Protein AF-A0A3C0G2D0-F1 (afdb_monomer_lite)

Radius of gyration: 20.04 Å; chains: 1; bounding box: 49×38×54 Å

Secondary structure (DSSP, 8-state):
-HHHHIIIIIS--SSHHHHHHHHHHTTTPPPPPHHHHHHHHHHHHSS--HHHHS-HHHHHHHHHTTPPBGGG--TTT-EEEEEEEEEEEEE-TTS-EEEEEEEE-TT---EEEEEES--TT----TTS-EEEE-EEETTTEEEEE-HHHHEEE--

pLDDT: mean 90.48, std 4.49, range [77.19, 97.12]

Sequence (155 aa):
CKHLWMSCVQDRPKNPKKLAENIKLYAPEADFSVEEKIDYVSSLTGIFPFNLVMTREIRESINRHCVPALGNWDDDLGVAWFVPREIIPKKTKNDKLYWLLKVTDETSANITIKCWGIRPDDQVHLNRPYAAKLDHSSEWGFSTRSIRHNFKLLG

Structure (mmCIF, N/CA/C/O backbone):
data_AF-A0A3C0G2D0-F1
#
_entry.id   AF-A0A3C0G2D0-F1
#
loop_
_atom_site.group_PDB
_atom_site.id
_atom_site.type_symbol
_atom_site.label_atom_id
_atom_site.label_alt_id
_atom_site.label_comp_id
_atom_site.label_asym_id
_atom_site.label_entity_id
_atom_site.label_seq_id
_atom_site.pdbx_PDB_ins_code
_atom_site.Cartn_x
_atom_site.Cartn_y
_atom_site.Cartn_z
_atom_site.occupancy
_atom_site.B_iso_or_equiv
_atom_site.auth_seq_id
_atom_site.auth_comp_id
_atom_site.auth_asym_id
_atom_site.auth_atom_id
_atom_site.pdbx_PDB_model_num
ATOM 1 N N . CYS A 1 1 ? -17.235 -5.481 15.725 1.00 78.06 1 CYS A N 1
ATOM 2 C CA . CYS A 1 1 ? -18.320 -4.699 16.342 1.00 78.06 1 CYS A CA 1
ATOM 3 C C . CYS A 1 1 ? -17.742 -3.547 17.176 1.00 78.06 1 CYS A C 1
ATOM 5 O O . CYS A 1 1 ? -17.491 -3.715 18.369 1.00 78.06 1 CYS A O 1
ATOM 7 N N . LYS A 1 2 ? -17.502 -2.392 16.537 1.00 87.94 2 LYS A N 1
ATOM 8 C CA . LYS A 1 2 ? -17.023 -1.133 17.137 1.00 87.94 2 LYS A CA 1
ATOM 9 C C . LYS A 1 2 ? -17.941 -0.646 18.251 1.00 87.94 2 LYS A C 1
ATOM 11 O O . LYS A 1 2 ? -17.457 -0.344 19.335 1.00 87.94 2 LYS A O 1
ATOM 16 N N . HIS A 1 3 ? -19.254 -0.700 18.024 1.00 90.81 3 HIS A N 1
ATOM 17 C CA . HIS A 1 3 ? -20.286 -0.395 19.020 1.00 90.81 3 HIS A CA 1
ATOM 18 C C . HIS A 1 3 ? -20.046 -1.092 20.366 1.00 90.81 3 HIS A C 1
ATOM 20 O O . HIS A 1 3 ? -20.002 -0.439 21.410 1.00 90.81 3 HIS A O 1
ATOM 26 N N . LEU A 1 4 ? -19.821 -2.408 20.340 1.00 90.06 4 LEU A N 1
ATOM 27 C CA . LEU A 1 4 ? -19.553 -3.195 21.543 1.00 90.06 4 LEU A CA 1
ATOM 28 C C . LEU A 1 4 ? -18.244 -2.769 22.220 1.00 90.06 4 LEU A C 1
ATOM 30 O O . LEU A 1 4 ? -18.189 -2.623 23.441 1.00 90.06 4 LEU A O 1
ATOM 34 N N . TRP A 1 5 ? -17.186 -2.569 21.432 1.00 90.00 5 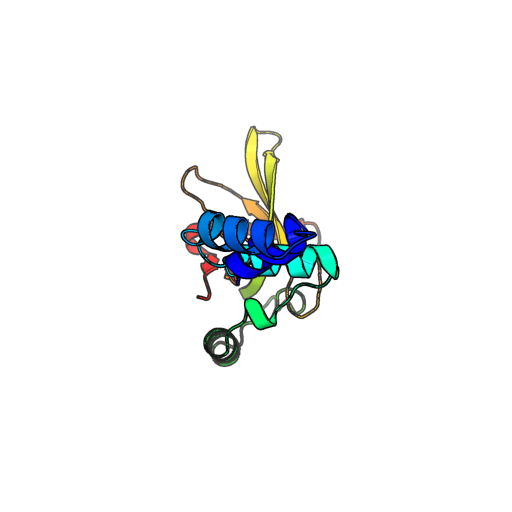TRP A N 1
ATOM 35 C CA . TRP A 1 5 ? -15.878 -2.175 21.950 1.00 90.00 5 TRP A CA 1
ATOM 36 C C . TRP A 1 5 ? -15.916 -0.794 22.618 1.00 90.00 5 TRP A C 1
ATOM 38 O O . TRP A 1 5 ? -15.420 -0.652 23.736 1.00 90.00 5 TRP A O 1
ATOM 48 N N . MET A 1 6 ? -16.567 0.195 22.001 1.00 89.06 6 MET A N 1
ATOM 49 C CA . MET A 1 6 ? -16.730 1.531 22.586 1.00 89.06 6 MET A CA 1
ATOM 50 C C . MET A 1 6 ? -17.572 1.473 23.863 1.00 89.06 6 MET A C 1
ATOM 52 O O . MET A 1 6 ? -17.192 2.028 24.895 1.00 89.06 6 MET A O 1
ATOM 56 N N . SER A 1 7 ? -18.665 0.704 23.826 1.00 90.44 7 SER A N 1
ATOM 57 C CA . SER A 1 7 ? -19.589 0.592 24.954 1.00 90.44 7 SER A CA 1
ATOM 58 C C . SER A 1 7 ? -18.961 -0.057 26.191 1.00 90.44 7 SER A C 1
ATOM 60 O O . SER A 1 7 ? -19.258 0.362 27.311 1.00 90.44 7 SER A O 1
ATOM 62 N N . CYS A 1 8 ? -18.089 -1.055 25.998 1.00 88.94 8 CYS A N 1
ATOM 63 C CA . CYS A 1 8 ? -17.570 -1.902 27.077 1.00 88.94 8 CYS A CA 1
ATOM 64 C C . CYS A 1 8 ? -16.083 -1.687 27.403 1.00 88.94 8 CYS A C 1
ATOM 66 O O . CYS A 1 8 ? -15.696 -1.757 28.568 1.00 88.94 8 CYS A O 1
ATOM 68 N N . VAL A 1 9 ? -15.232 -1.478 26.395 1.00 88.19 9 VAL A N 1
ATOM 69 C CA . VAL A 1 9 ? -13.765 -1.580 26.522 1.00 88.19 9 VAL A CA 1
ATOM 70 C C . VAL A 1 9 ? -13.086 -0.215 26.539 1.00 88.19 9 VAL A C 1
ATOM 72 O O . VAL A 1 9 ? -12.174 -0.017 27.345 1.00 88.19 9 VAL A O 1
ATOM 75 N N . GLN A 1 10 ? -13.518 0.717 25.686 1.00 87.50 10 GLN A N 1
ATOM 76 C CA . GLN A 1 10 ? -12.953 2.069 25.636 1.00 87.50 10 GLN A CA 1
ATOM 77 C C . GLN A 1 10 ? -13.335 2.867 26.888 1.00 87.50 10 GLN A C 1
ATOM 79 O O . GLN A 1 10 ? -12.460 3.294 27.639 1.00 87.50 10 GLN A O 1
ATOM 84 N N . ASP A 1 11 ? -14.636 2.976 27.164 1.00 86.12 11 ASP A N 1
ATOM 85 C CA . ASP A 1 11 ? -15.149 3.795 28.271 1.00 86.12 11 ASP A CA 1
ATOM 86 C C . ASP A 1 11 ? -15.188 3.061 29.619 1.00 86.12 11 ASP A C 1
ATOM 88 O O . ASP A 1 11 ? -15.408 3.683 30.661 1.00 86.12 11 ASP A O 1
ATOM 92 N N . ARG A 1 12 ? -14.967 1.737 29.608 1.00 88.75 12 ARG A N 1
ATOM 93 C CA . ARG A 1 12 ? -14.880 0.856 30.791 1.00 88.75 12 ARG A CA 1
ATOM 94 C C . ARG A 1 12 ? -15.953 1.169 31.853 1.00 88.75 12 ARG A C 1
ATOM 96 O O . ARG A 1 12 ? -15.613 1.579 32.972 1.00 88.75 12 ARG A O 1
ATOM 103 N N . PRO A 1 13 ? -17.253 1.011 31.540 1.00 91.38 13 PRO A N 1
ATOM 104 C CA . PRO A 1 13 ? -18.323 1.354 32.469 1.00 91.38 13 PRO A CA 1
ATOM 105 C C . PRO A 1 13 ? -18.244 0.495 33.738 1.00 91.38 13 PRO A C 1
ATOM 107 O O . PRO A 1 13 ? -18.219 -0.730 33.686 1.00 91.38 13 PRO A O 1
ATOM 110 N N . LYS A 1 14 ? -18.233 1.151 34.903 1.00 91.75 14 LYS A N 1
ATOM 111 C CA . LYS A 1 14 ? -18.111 0.488 36.217 1.00 91.75 14 LYS A CA 1
ATOM 112 C C . LYS A 1 14 ? -19.447 0.041 36.816 1.00 91.75 14 LYS A C 1
ATOM 114 O O . LYS A 1 14 ? -19.466 -0.555 37.886 1.00 91.75 14 LYS A O 1
ATOM 119 N N . ASN A 1 15 ? -20.566 0.382 36.179 1.00 92.75 15 ASN A N 1
ATOM 120 C CA . ASN A 1 15 ? -21.899 0.009 36.638 1.00 92.75 15 ASN A CA 1
ATOM 121 C C . ASN A 1 15 ? -22.860 -0.214 35.451 1.00 92.75 15 ASN A C 1
ATOM 123 O O . ASN A 1 15 ? -22.611 0.306 34.358 1.00 92.75 15 ASN A O 1
ATOM 127 N N . PRO A 1 16 ? -23.972 -0.948 35.656 1.00 91.94 16 PRO A N 1
ATOM 128 C CA . PRO A 1 16 ? -24.913 -1.270 34.580 1.00 91.94 16 PRO A CA 1
ATOM 129 C C . PRO A 1 16 ? -25.598 -0.048 33.954 1.00 91.94 16 PRO A C 1
ATOM 131 O O . PRO A 1 16 ? -25.886 -0.056 32.761 1.00 91.94 16 PRO A O 1
ATOM 134 N N . LYS A 1 17 ? -25.839 1.016 34.736 1.00 92.56 17 LYS A N 1
ATOM 135 C CA . LYS A 1 17 ? -26.484 2.242 34.236 1.00 92.56 17 LYS A CA 1
ATOM 136 C C . LYS A 1 17 ? -25.622 2.925 33.177 1.00 92.56 17 LYS A C 1
ATOM 138 O O . LYS A 1 17 ? -26.101 3.208 32.086 1.00 92.56 17 LYS A O 1
ATOM 143 N N . LYS A 1 18 ? -24.334 3.094 33.473 1.00 90.56 18 LYS A N 1
ATOM 144 C CA . LYS A 1 18 ? -23.367 3.717 32.571 1.00 90.56 18 LYS A CA 1
ATOM 145 C C . LYS A 1 18 ? -23.123 2.875 31.318 1.00 90.56 18 LYS A C 1
ATOM 147 O O . LYS A 1 18 ? -22.980 3.419 30.233 1.00 90.56 18 LYS A O 1
ATOM 152 N N . LEU A 1 19 ? -23.157 1.545 31.439 1.00 91.50 19 LEU A N 1
ATOM 153 C CA . LEU A 1 19 ? -23.123 0.664 30.269 1.00 91.50 19 LEU A CA 1
ATOM 154 C C . LEU A 1 19 ? -24.353 0.873 29.365 1.00 91.50 19 LEU A C 1
ATOM 156 O O . LEU A 1 19 ? -24.205 0.972 28.152 1.00 91.50 19 LEU A O 1
ATOM 160 N N . ALA A 1 20 ? -25.556 0.977 29.938 1.00 91.81 20 ALA A N 1
ATOM 161 C CA . ALA A 1 20 ? -26.779 1.210 29.168 1.00 91.81 20 ALA A CA 1
ATOM 162 C C . ALA A 1 20 ? -26.793 2.580 28.464 1.00 91.81 20 ALA A C 1
ATOM 164 O O . ALA A 1 20 ? -27.314 2.693 27.353 1.00 91.81 20 ALA A O 1
ATOM 165 N N . GLU A 1 21 ? -26.211 3.607 29.087 1.00 93.31 21 GLU A N 1
ATOM 166 C CA . GLU A 1 21 ? -25.986 4.918 28.468 1.00 93.31 21 GLU A CA 1
ATOM 167 C C . GLU A 1 21 ? -25.028 4.808 27.275 1.00 93.31 21 GLU A C 1
ATOM 169 O O . GLU A 1 21 ? -25.376 5.241 26.176 1.00 93.31 21 GLU A O 1
ATOM 174 N N . ASN A 1 22 ? -23.881 4.145 27.453 1.00 91.62 22 ASN A N 1
ATOM 175 C CA . ASN A 1 22 ? -22.896 3.952 26.387 1.00 91.62 22 ASN A CA 1
ATOM 176 C C . ASN A 1 22 ? -23.468 3.169 25.191 1.00 91.62 22 ASN A C 1
ATOM 178 O O . ASN A 1 22 ? -23.240 3.545 24.043 1.00 91.62 22 ASN A O 1
ATOM 182 N N . ILE A 1 23 ? -24.259 2.117 25.444 1.00 91.31 23 ILE A N 1
ATOM 183 C CA . ILE A 1 23 ? -24.905 1.323 24.385 1.00 91.31 23 ILE A CA 1
ATOM 184 C C . ILE A 1 23 ? -25.790 2.203 23.499 1.00 91.31 23 ILE A C 1
ATOM 186 O O . ILE A 1 23 ? -25.784 2.030 22.281 1.00 91.31 23 ILE A O 1
ATOM 190 N N . LYS A 1 24 ? -26.546 3.137 24.091 1.00 92.69 24 LYS A N 1
ATOM 191 C CA . LYS A 1 24 ? -27.395 4.073 23.339 1.00 92.69 24 LYS A CA 1
ATOM 192 C C . LYS A 1 24 ? -26.567 5.120 22.605 1.00 92.69 24 LYS A C 1
ATOM 194 O O . LYS A 1 24 ? -26.880 5.430 21.461 1.00 92.69 24 LYS A O 1
ATOM 199 N N . LEU A 1 25 ? -25.526 5.639 23.254 1.00 91.50 25 LEU A N 1
ATOM 200 C CA . LEU A 1 25 ? -24.652 6.669 22.698 1.00 91.50 25 LEU A CA 1
ATOM 201 C C . LEU A 1 25 ? -23.953 6.196 21.418 1.00 91.50 25 LEU A C 1
ATOM 203 O O . LEU A 1 25 ? -23.937 6.923 20.432 1.00 91.50 25 LEU A O 1
ATOM 207 N N . TYR A 1 26 ? -23.422 4.972 21.423 1.00 91.69 26 TYR A N 1
ATOM 208 C CA . TYR A 1 26 ? -22.662 4.430 20.295 1.00 91.69 26 TYR A CA 1
ATOM 209 C C . TYR A 1 26 ? -23.505 3.604 19.318 1.00 91.69 26 TYR A C 1
ATOM 211 O O . TYR A 1 26 ? -22.963 3.090 18.346 1.00 91.69 26 TYR A O 1
ATOM 219 N N . ALA A 1 27 ? -24.814 3.450 19.541 1.00 88.75 27 ALA A N 1
ATOM 220 C CA . ALA A 1 27 ? -25.699 2.721 18.628 1.00 88.75 27 ALA A CA 1
ATOM 221 C C . ALA A 1 27 ? -25.614 3.156 17.144 1.00 88.75 27 ALA A C 1
ATOM 223 O O . ALA A 1 27 ? -25.706 2.272 16.292 1.00 88.75 27 ALA A O 1
ATOM 224 N N . PRO A 1 28 ? -25.439 4.452 16.796 1.00 91.44 28 PRO A N 1
ATOM 225 C CA . PRO A 1 28 ? -25.311 4.864 15.396 1.00 91.44 28 PRO A CA 1
ATOM 226 C C . PRO A 1 28 ? -23.913 4.626 14.796 1.00 91.44 28 PRO A C 1
ATOM 228 O O . PRO A 1 28 ? -23.727 4.869 13.605 1.00 91.44 28 PRO A O 1
ATOM 231 N N . GLU A 1 29 ? -22.925 4.176 15.576 1.00 86.69 29 GLU A N 1
ATOM 232 C CA . GLU A 1 29 ? -21.567 3.946 15.077 1.00 86.69 29 GLU A CA 1
ATOM 233 C C . GLU A 1 29 ? -21.500 2.709 14.174 1.00 86.69 29 GLU A C 1
ATOM 235 O O . GLU A 1 29 ? -21.874 1.599 14.565 1.00 86.69 29 GLU A O 1
ATOM 240 N N . ALA A 1 30 ? -20.951 2.890 12.972 1.00 86.06 30 ALA A N 1
ATOM 241 C CA . ALA A 1 30 ? -20.648 1.790 12.066 1.00 86.06 30 ALA A CA 1
ATOM 242 C C . ALA A 1 30 ? -19.548 0.876 12.639 1.00 86.06 30 ALA A C 1
ATOM 244 O O . ALA A 1 30 ? -18.716 1.301 13.443 1.00 86.06 30 ALA A O 1
ATOM 245 N N . ASP A 1 31 ? -19.523 -0.396 12.225 1.00 88.06 31 ASP A N 1
ATOM 246 C CA . ASP A 1 31 ? -18.423 -1.292 12.600 1.00 88.06 31 ASP A CA 1
ATOM 247 C C . ASP A 1 31 ? -17.099 -0.839 11.960 1.00 88.06 31 ASP A C 1
ATOM 249 O O . ASP A 1 31 ? -17.101 -0.143 10.946 1.00 88.06 31 ASP A O 1
ATOM 253 N N . PHE A 1 32 ? -15.971 -1.257 12.541 1.00 85.50 32 PHE A N 1
ATOM 254 C CA . PHE A 1 32 ? -14.649 -0.943 12.004 1.00 85.50 32 PHE A CA 1
ATOM 255 C C . PHE A 1 32 ? -14.529 -1.404 10.550 1.00 85.50 32 PHE A C 1
ATOM 257 O O . PHE A 1 32 ? -14.898 -2.549 10.226 1.00 85.50 32 PHE A O 1
ATOM 264 N N . SER A 1 33 ? -13.959 -0.544 9.707 1.00 86.06 33 SER A N 1
ATOM 265 C CA . SER A 1 33 ? -13.653 -0.893 8.324 1.00 86.06 33 SER A CA 1
ATOM 266 C C . SER A 1 33 ? -12.608 -2.010 8.262 1.00 86.06 33 SER A C 1
ATOM 268 O O . SER A 1 33 ? -11.938 -2.346 9.247 1.00 86.06 33 SER A O 1
ATOM 270 N N . VAL A 1 34 ? -12.484 -2.643 7.096 1.00 81.62 34 VAL A N 1
ATOM 271 C CA . VAL A 1 34 ? -11.461 -3.675 6.888 1.00 81.62 34 VAL A CA 1
ATOM 272 C C . VAL A 1 34 ? -10.069 -3.049 7.005 1.00 81.62 34 VAL A C 1
ATOM 274 O O . VAL A 1 34 ? -9.197 -3.629 7.646 1.00 81.62 34 VAL A O 1
ATOM 277 N N . GLU A 1 35 ? -9.894 -1.834 6.486 1.00 81.25 35 GLU A N 1
ATOM 278 C CA . GLU A 1 35 ? -8.663 -1.051 6.577 1.00 81.25 35 GLU A CA 1
ATOM 279 C C . GLU A 1 35 ? -8.275 -0.754 8.031 1.00 81.25 35 GLU A C 1
ATOM 281 O O . GLU A 1 35 ? -7.146 -1.037 8.430 1.00 81.25 35 GLU A O 1
ATOM 286 N N . GLU A 1 36 ? -9.220 -0.284 8.853 1.00 83.25 36 GLU A N 1
ATOM 287 C CA . GLU A 1 36 ? -8.983 -0.009 10.277 1.00 83.25 36 GLU A CA 1
ATOM 288 C C . GLU A 1 36 ? -8.579 -1.279 11.036 1.00 83.25 36 GLU A C 1
ATOM 290 O O . GLU A 1 36 ? -7.676 -1.256 11.875 1.00 83.25 36 GLU A O 1
ATOM 295 N N . LYS A 1 37 ? -9.213 -2.416 10.722 1.00 86.38 37 LYS A N 1
ATOM 296 C CA . LYS A 1 37 ? -8.858 -3.714 11.313 1.00 86.38 37 LYS A CA 1
ATOM 297 C C . LYS A 1 37 ? -7.444 -4.141 10.924 1.00 86.38 37 LYS A C 1
ATOM 299 O O . LYS A 1 37 ? -6.724 -4.658 11.776 1.00 86.38 37 LYS A O 1
ATOM 304 N N . ILE A 1 38 ? -7.042 -3.937 9.669 1.00 85.38 38 ILE A N 1
ATOM 305 C CA . ILE A 1 38 ? -5.696 -4.280 9.186 1.00 85.38 38 ILE A CA 1
ATOM 306 C C . ILE A 1 38 ? -4.642 -3.435 9.895 1.00 85.38 38 ILE A C 1
ATOM 308 O O . ILE A 1 38 ? -3.657 -3.988 10.388 1.00 85.38 38 ILE A O 1
ATOM 312 N N . ASP A 1 39 ? -4.860 -2.125 9.992 1.00 82.94 39 ASP A N 1
ATOM 313 C CA . ASP A 1 39 ? -3.935 -1.220 10.676 1.00 82.94 39 ASP A CA 1
ATOM 314 C C . ASP A 1 39 ? -3.834 -1.541 12.168 1.00 82.94 39 ASP A C 1
ATOM 316 O O . ASP A 1 39 ? -2.735 -1.589 12.728 1.00 82.94 39 ASP A O 1
ATOM 320 N N . TYR A 1 40 ? -4.956 -1.863 12.813 1.00 85.81 40 TYR A N 1
ATOM 321 C CA . TYR A 1 40 ? -4.968 -2.263 14.216 1.00 85.81 40 TYR A CA 1
ATOM 322 C C . TYR A 1 40 ? -4.227 -3.584 14.459 1.00 85.81 40 TYR A C 1
ATOM 324 O O . TYR A 1 40 ? -3.334 -3.651 15.300 1.00 85.81 40 TYR A O 1
ATOM 332 N N . VAL A 1 41 ? -4.544 -4.639 13.701 1.00 86.31 41 VAL A N 1
ATOM 333 C CA . VAL A 1 41 ? -3.875 -5.943 13.854 1.00 86.31 41 VAL A CA 1
ATOM 334 C C . VAL A 1 41 ? -2.385 -5.819 13.554 1.00 86.31 41 VAL A C 1
ATOM 336 O O . VAL A 1 41 ? -1.559 -6.373 14.282 1.00 86.31 41 VAL A O 1
ATOM 339 N N . SER A 1 42 ? -2.029 -5.060 12.518 1.00 84.19 42 SER A N 1
ATOM 340 C CA . SER A 1 42 ? -0.637 -4.880 12.134 1.00 84.19 42 SER A CA 1
ATOM 341 C C . SER A 1 42 ? 0.158 -4.055 13.144 1.00 84.19 42 SER A C 1
ATOM 343 O O . SER A 1 42 ? 1.288 -4.426 13.450 1.00 84.19 42 SER A O 1
ATOM 345 N N . SER A 1 43 ? -0.420 -2.994 13.712 1.00 83.88 43 SER A N 1
ATOM 346 C CA . SER A 1 43 ? 0.236 -2.206 14.765 1.00 83.88 43 SER A CA 1
ATOM 347 C C . SER A 1 43 ? 0.384 -2.974 16.080 1.00 83.88 43 SER A C 1
ATOM 349 O O . SER A 1 43 ? 1.407 -2.836 16.745 1.00 83.88 43 SER A O 1
ATOM 351 N N . LEU A 1 44 ? -0.590 -3.816 16.442 1.00 86.69 44 LEU A N 1
ATOM 352 C CA . LEU A 1 44 ? -0.525 -4.634 17.656 1.00 86.69 44 LEU A CA 1
ATOM 353 C C . LEU A 1 44 ? 0.480 -5.783 17.572 1.00 86.69 44 LEU A C 1
ATOM 355 O O . LEU A 1 44 ? 1.172 -6.070 18.544 1.00 86.69 44 LEU A O 1
ATOM 359 N N . THR A 1 45 ? 0.492 -6.498 16.448 1.00 83.06 45 THR A N 1
ATOM 360 C CA . THR A 1 45 ? 1.246 -7.756 16.315 1.00 83.06 45 THR A CA 1
ATOM 361 C C . THR A 1 45 ? 2.589 -7.571 15.620 1.00 83.06 45 THR A C 1
ATOM 363 O O . THR A 1 45 ? 3.429 -8.463 15.672 1.00 83.06 45 THR A O 1
ATOM 366 N N . GLY A 1 46 ? 2.783 -6.444 14.929 1.00 77.19 46 GLY A N 1
ATOM 367 C CA . GLY A 1 46 ? 3.899 -6.233 14.008 1.00 77.19 46 GLY A CA 1
ATOM 368 C C . GLY A 1 46 ? 3.798 -7.049 12.712 1.00 77.19 46 GLY A C 1
ATOM 369 O O . GLY A 1 46 ? 4.659 -6.911 11.848 1.00 77.19 46 GLY A O 1
ATOM 370 N N . ILE A 1 47 ? 2.759 -7.879 12.547 1.00 80.50 47 ILE A N 1
ATOM 371 C CA . ILE A 1 47 ? 2.584 -8.794 11.412 1.00 80.50 47 ILE A CA 1
ATOM 372 C C . ILE A 1 47 ? 1.472 -8.272 10.502 1.00 80.50 47 ILE A C 1
ATOM 374 O O . ILE A 1 47 ? 0.413 -7.847 10.965 1.00 80.50 47 ILE A O 1
ATOM 378 N N . PHE A 1 48 ? 1.690 -8.315 9.188 1.00 81.44 48 PHE A N 1
ATOM 379 C CA . PHE A 1 48 ? 0.657 -7.952 8.224 1.00 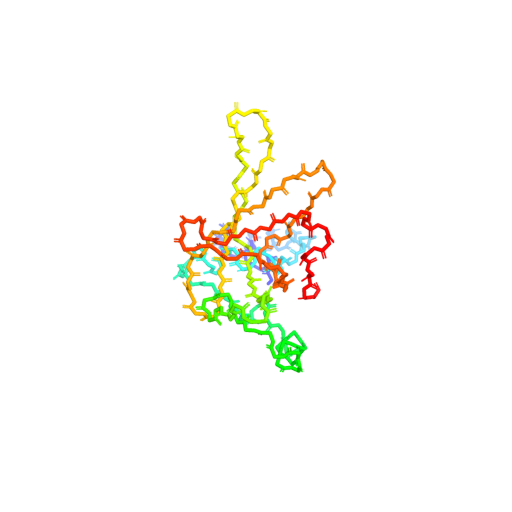81.44 48 PHE A CA 1
ATOM 380 C C . PHE A 1 48 ? -0.389 -9.077 8.085 1.00 81.44 48 PHE A C 1
ATOM 382 O O . PHE A 1 48 ? -0.033 -10.203 7.725 1.00 81.44 48 PHE A O 1
ATOM 389 N N . PRO A 1 49 ? -1.686 -8.821 8.338 1.00 83.62 49 PRO A N 1
ATOM 390 C CA . PRO A 1 49 ? -2.710 -9.860 8.292 1.00 83.62 49 PRO A CA 1
ATOM 391 C C . PRO A 1 49 ? -3.166 -10.152 6.851 1.00 83.62 49 PRO A C 1
ATOM 393 O O . PRO A 1 49 ? -4.250 -9.743 6.436 1.00 83.62 49 PRO A O 1
ATOM 396 N N . PHE A 1 50 ? -2.377 -10.922 6.092 1.00 84.00 50 PHE A N 1
ATOM 397 C CA . PHE A 1 50 ? -2.686 -11.257 4.690 1.00 84.00 50 PHE A CA 1
ATOM 398 C C . PHE A 1 50 ? -4.070 -11.874 4.491 1.00 84.00 50 PHE A C 1
ATOM 400 O O . PHE A 1 50 ? -4.708 -11.611 3.482 1.00 84.00 50 PHE A O 1
ATOM 407 N N . ASN A 1 51 ? -4.581 -12.649 5.449 1.00 83.06 51 ASN A N 1
ATOM 408 C CA . ASN A 1 51 ? -5.910 -13.260 5.338 1.00 83.06 51 ASN A CA 1
ATOM 409 C C . ASN A 1 51 ? -7.060 -12.237 5.292 1.00 83.06 51 ASN A C 1
ATOM 411 O O . ASN A 1 51 ? -8.123 -12.569 4.780 1.00 83.06 51 ASN A O 1
ATOM 415 N N . LEU A 1 52 ? -6.860 -11.016 5.804 1.00 84.00 52 LEU A N 1
ATOM 416 C CA . LEU A 1 52 ? -7.868 -9.950 5.743 1.00 84.00 52 LEU A CA 1
ATOM 417 C C . LEU A 1 52 ? -7.883 -9.223 4.391 1.00 84.00 52 LEU A C 1
ATOM 419 O O . LEU A 1 52 ? -8.882 -8.597 4.057 1.00 84.00 52 LEU A O 1
ATOM 423 N N . VAL A 1 53 ? -6.788 -9.305 3.631 1.00 84.31 53 VAL A N 1
ATOM 424 C CA . VAL A 1 53 ? -6.577 -8.548 2.383 1.00 84.31 53 VAL A CA 1
ATOM 425 C C . VAL A 1 53 ? -6.625 -9.454 1.155 1.00 84.31 53 VAL A C 1
ATOM 427 O O . VAL A 1 53 ? -7.139 -9.076 0.110 1.00 84.31 53 VAL A O 1
ATOM 430 N N . MET A 1 54 ? -6.121 -10.677 1.290 1.00 85.62 54 MET A N 1
ATOM 431 C CA . MET A 1 54 ? -6.052 -11.686 0.240 1.00 85.62 54 MET A CA 1
ATOM 432 C C . MET A 1 54 ? -7.266 -12.604 0.335 1.00 85.62 54 MET A C 1
ATOM 434 O O . MET A 1 54 ? -7.174 -13.691 0.922 1.00 85.62 54 MET A O 1
ATOM 438 N N . THR A 1 55 ? -8.389 -12.173 -0.245 1.00 88.12 55 THR A N 1
ATOM 439 C CA . THR A 1 55 ? -9.580 -13.023 -0.373 1.00 88.12 55 THR A CA 1
ATOM 440 C C . THR A 1 55 ? -9.281 -14.251 -1.232 1.00 88.12 55 THR A C 1
ATOM 442 O O . THR A 1 55 ? -8.280 -14.319 -1.956 1.00 88.12 55 THR A O 1
ATOM 445 N N . ARG A 1 56 ? -10.160 -15.252 -1.159 1.00 88.44 56 ARG A N 1
ATOM 446 C CA . ARG A 1 56 ? -10.020 -16.478 -1.944 1.00 88.44 56 ARG A CA 1
ATOM 447 C C . ARG A 1 56 ? -9.982 -16.179 -3.446 1.00 88.44 56 ARG A C 1
ATOM 449 O O . ARG A 1 56 ? -9.146 -16.731 -4.151 1.00 88.44 56 ARG A O 1
ATOM 456 N N . GLU A 1 57 ? -10.827 -15.265 -3.908 1.00 88.94 57 GLU A N 1
ATOM 457 C CA . GLU A 1 57 ? -10.943 -14.872 -5.314 1.00 88.94 57 GLU A CA 1
ATOM 458 C C . GLU A 1 57 ? -9.655 -14.204 -5.815 1.00 88.94 57 GLU A C 1
ATOM 460 O O . GLU A 1 57 ? -9.187 -14.503 -6.915 1.00 88.94 57 GLU A O 1
ATOM 465 N N . ILE A 1 58 ? -9.041 -13.342 -4.994 1.00 90.69 58 ILE A N 1
ATOM 466 C CA . ILE A 1 58 ? -7.764 -12.692 -5.320 1.00 90.69 58 ILE A CA 1
ATOM 467 C C . ILE A 1 58 ? -6.654 -13.738 -5.437 1.00 90.69 58 ILE A C 1
ATOM 469 O O . ILE A 1 58 ? -5.919 -13.736 -6.424 1.00 90.69 58 ILE A O 1
ATOM 473 N N . ARG A 1 59 ? -6.565 -14.674 -4.483 1.00 89.06 59 ARG A N 1
ATOM 474 C CA . ARG A 1 59 ? -5.569 -15.762 -4.513 1.00 89.06 59 ARG A CA 1
ATOM 475 C C . ARG A 1 59 ? -5.733 -16.652 -5.741 1.00 89.06 59 ARG A C 1
ATOM 477 O O . ARG A 1 59 ? -4.756 -16.951 -6.418 1.00 89.06 59 ARG A O 1
ATOM 484 N N . GLU A 1 60 ? -6.964 -17.050 -6.055 1.00 91.00 60 GLU A N 1
ATOM 485 C CA . GLU A 1 60 ? -7.257 -17.848 -7.249 1.00 91.00 60 GLU A CA 1
ATOM 486 C C . GLU A 1 60 ? -6.896 -17.092 -8.537 1.00 91.00 60 GLU A C 1
ATOM 488 O O . GLU A 1 60 ? -6.355 -17.691 -9.467 1.00 91.00 60 GLU A O 1
ATOM 493 N N . SER A 1 61 ? -7.146 -15.780 -8.590 1.00 89.31 61 SER A N 1
ATOM 494 C CA . SER A 1 61 ? -6.777 -14.934 -9.729 1.00 89.31 61 SER A CA 1
ATOM 495 C C . SER A 1 61 ? -5.260 -14.819 -9.897 1.00 89.31 61 SER A C 1
ATOM 497 O O . SER A 1 61 ? -4.760 -15.013 -11.005 1.00 89.31 61 SER A O 1
ATOM 499 N N . ILE A 1 62 ? -4.523 -14.561 -8.814 1.00 90.56 62 ILE A N 1
ATOM 500 C CA . ILE A 1 62 ? -3.054 -14.485 -8.814 1.00 90.56 62 ILE A CA 1
ATOM 501 C C . ILE A 1 62 ? -2.454 -15.811 -9.288 1.00 90.56 62 ILE A C 1
ATOM 503 O O . ILE A 1 62 ? -1.634 -15.814 -10.205 1.00 90.56 62 ILE A O 1
ATOM 507 N N . ASN A 1 63 ? -2.933 -16.933 -8.742 1.00 89.56 63 ASN A N 1
ATOM 508 C CA . ASN A 1 63 ? -2.474 -18.269 -9.122 1.00 89.56 63 ASN A CA 1
ATOM 509 C C . ASN A 1 63 ? -2.767 -18.583 -10.593 1.00 89.56 63 ASN A C 1
ATOM 511 O O . ASN A 1 63 ? -1.912 -19.123 -11.288 1.00 89.56 63 ASN A O 1
ATOM 515 N N . ARG A 1 64 ? -3.957 -18.218 -11.090 1.00 90.56 64 ARG A N 1
ATOM 516 C CA . ARG A 1 64 ? -4.349 -18.440 -12.491 1.00 90.56 64 ARG A CA 1
ATOM 517 C C . ARG A 1 64 ? -3.464 -17.681 -13.478 1.00 90.56 64 ARG A C 1
ATOM 519 O O . ARG A 1 64 ? -3.200 -18.193 -14.558 1.00 90.56 64 ARG A O 1
ATOM 526 N N . HIS A 1 65 ? -3.052 -16.467 -13.124 1.00 88.88 65 HIS A N 1
ATOM 527 C CA . HIS A 1 65 ? -2.191 -15.631 -13.964 1.00 88.88 65 HIS A CA 1
ATOM 528 C C . HIS A 1 65 ? -0.701 -15.809 -13.648 1.00 88.88 65 HIS A C 1
ATOM 530 O O . HIS A 1 65 ? 0.116 -15.100 -14.228 1.00 88.88 65 HIS A O 1
ATOM 536 N N . CYS A 1 66 ? -0.359 -16.726 -12.735 1.00 90.38 66 CYS A N 1
ATOM 537 C CA . CYS A 1 66 ? 1.005 -17.009 -12.292 1.00 90.38 66 CYS A CA 1
ATOM 538 C C . CYS A 1 66 ? 1.787 -15.746 -11.895 1.00 90.38 66 CYS A C 1
ATOM 540 O O . CYS A 1 66 ? 2.966 -15.623 -12.204 1.00 90.38 66 CYS A O 1
ATOM 542 N N . VAL A 1 67 ? 1.126 -14.793 -11.228 1.00 92.75 67 VAL A N 1
ATOM 543 C CA . VAL A 1 67 ? 1.777 -13.552 -10.787 1.00 92.75 67 VAL A CA 1
ATOM 544 C C . VAL A 1 67 ? 2.500 -13.823 -9.462 1.00 92.75 67 VAL A C 1
ATOM 546 O 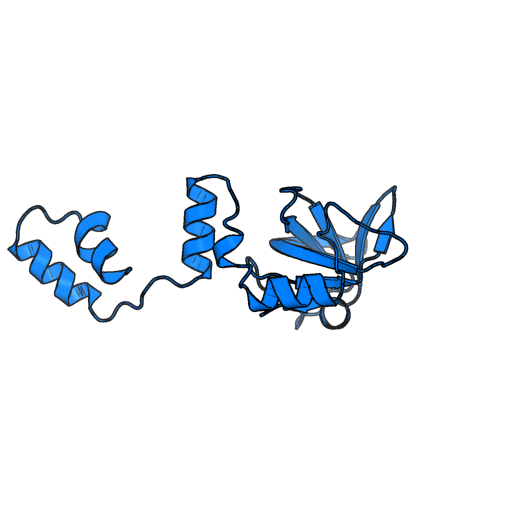O . VAL A 1 67 ? 1.830 -14.142 -8.480 1.00 92.75 67 VAL A O 1
ATOM 549 N N . PRO A 1 68 ? 3.835 -13.705 -9.386 1.00 94.19 68 PRO A N 1
ATOM 550 C CA . PRO A 1 68 ? 4.579 -13.948 -8.158 1.00 94.19 68 PRO A CA 1
ATOM 551 C C . PRO A 1 68 ? 4.415 -12.795 -7.164 1.00 94.19 68 PRO A C 1
ATOM 553 O O . PRO A 1 68 ? 4.094 -11.661 -7.535 1.00 94.19 68 PRO A O 1
ATOM 556 N N . ALA A 1 69 ? 4.658 -13.081 -5.886 1.00 94.62 69 ALA A N 1
ATOM 557 C CA . ALA A 1 69 ? 4.876 -12.046 -4.881 1.00 94.62 69 ALA A CA 1
ATOM 558 C C . ALA A 1 69 ? 6.149 -11.253 -5.213 1.00 94.62 69 ALA A C 1
ATOM 560 O O . ALA A 1 69 ? 7.104 -11.820 -5.743 1.00 94.62 69 ALA A O 1
ATOM 561 N N . LEU A 1 70 ? 6.191 -9.962 -4.885 1.00 94.94 70 LEU A N 1
ATOM 562 C CA . LEU A 1 70 ? 7.329 -9.100 -5.228 1.00 94.94 70 LEU A CA 1
ATOM 563 C C . LEU A 1 70 ? 8.672 -9.585 -4.652 1.00 94.94 70 LEU A C 1
ATOM 565 O O . LEU A 1 70 ? 9.700 -9.432 -5.303 1.00 94.94 70 LEU A O 1
ATOM 569 N N . GLY A 1 71 ? 8.683 -10.206 -3.474 1.00 92.25 71 GLY A N 1
ATOM 570 C CA . GLY A 1 71 ? 9.872 -10.827 -2.888 1.00 92.25 71 GLY A CA 1
ATOM 571 C C . GLY A 1 71 ? 10.416 -12.016 -3.685 1.00 92.25 71 GLY A C 1
ATOM 572 O O . GLY A 1 71 ? 11.603 -12.310 -3.590 1.00 92.25 71 GLY A O 1
ATOM 573 N N . ASN A 1 72 ? 9.581 -12.648 -4.514 1.00 93.12 72 ASN A N 1
ATOM 574 C CA . ASN A 1 72 ? 9.943 -13.729 -5.435 1.00 93.12 72 ASN A CA 1
ATOM 575 C C . ASN A 1 72 ? 9.964 -13.223 -6.888 1.00 93.12 72 ASN A C 1
ATOM 577 O O . ASN A 1 72 ? 9.438 -13.879 -7.786 1.00 93.12 72 ASN A O 1
ATOM 581 N N . TRP A 1 73 ? 10.499 -12.019 -7.097 1.00 93.62 73 TRP A N 1
ATOM 582 C CA . TRP A 1 73 ? 10.524 -11.353 -8.395 1.00 93.62 73 TRP A CA 1
ATOM 583 C C . TRP A 1 73 ? 11.138 -12.212 -9.510 1.00 93.62 73 TRP A C 1
ATOM 585 O O . TRP A 1 73 ? 12.170 -12.854 -9.315 1.00 93.62 73 TRP A O 1
ATOM 595 N N . ASP A 1 74 ? 10.517 -12.143 -10.688 1.00 92.06 74 ASP A N 1
ATOM 596 C CA . ASP A 1 74 ? 10.972 -12.766 -11.929 1.00 92.06 74 ASP A CA 1
ATOM 597 C C . ASP A 1 74 ? 11.157 -11.678 -13.002 1.00 92.06 74 ASP A C 1
ATOM 599 O O . ASP A 1 74 ? 10.194 -11.017 -13.414 1.00 92.06 74 ASP A O 1
ATOM 603 N N . ASP A 1 75 ? 12.408 -11.478 -13.431 1.00 89.62 75 ASP A N 1
ATOM 604 C CA . ASP A 1 75 ? 12.784 -10.466 -14.422 1.00 89.62 75 ASP A CA 1
ATOM 605 C C . ASP A 1 75 ? 12.186 -10.751 -15.814 1.00 89.62 75 ASP A C 1
ATOM 607 O O . ASP A 1 75 ? 11.895 -9.800 -16.544 1.00 89.62 75 ASP A O 1
ATOM 611 N N . ASP A 1 76 ? 11.939 -12.019 -16.170 1.00 89.50 76 ASP A N 1
ATOM 612 C CA . ASP A 1 76 ? 11.360 -12.388 -17.470 1.00 89.50 76 ASP A CA 1
ATOM 613 C C . ASP A 1 76 ? 9.862 -12.057 -17.529 1.00 89.50 76 ASP A C 1
ATOM 615 O O . ASP A 1 76 ? 9.327 -11.692 -18.582 1.00 89.50 76 ASP A O 1
ATOM 619 N N . LEU A 1 77 ? 9.172 -12.144 -16.387 1.00 91.25 77 LEU A N 1
ATOM 620 C CA . LEU A 1 77 ? 7.752 -11.816 -16.287 1.00 91.25 77 LEU A CA 1
ATOM 621 C C . LEU A 1 77 ? 7.517 -10.303 -16.174 1.00 91.25 77 LEU A C 1
ATOM 623 O O . LEU A 1 77 ? 6.570 -9.769 -16.760 1.00 91.25 77 LEU A O 1
ATOM 627 N N . GLY A 1 78 ? 8.349 -9.605 -15.392 1.00 92.69 78 GLY A N 1
ATOM 628 C CA . GLY A 1 78 ? 8.257 -8.156 -15.191 1.00 92.69 78 GLY A CA 1
ATOM 629 C C . GLY A 1 78 ? 6.988 -7.688 -14.461 1.00 92.69 78 GLY A C 1
ATOM 630 O O . GLY A 1 78 ? 6.657 -6.497 -14.485 1.00 92.69 78 GLY A O 1
ATOM 631 N N . VAL A 1 79 ? 6.244 -8.603 -13.832 1.00 94.69 79 VAL A N 1
ATOM 632 C CA . VAL A 1 79 ? 5.000 -8.328 -13.099 1.00 94.69 79 VAL A CA 1
ATOM 633 C C . VAL A 1 79 ? 5.027 -9.066 -11.769 1.00 94.69 79 VAL A C 1
ATOM 635 O O . VAL A 1 79 ? 5.352 -10.246 -11.723 1.00 94.69 79 VAL A O 1
ATOM 638 N N . ALA A 1 80 ? 4.624 -8.391 -10.695 1.00 96.00 80 ALA A N 1
ATOM 639 C CA . ALA A 1 80 ? 4.466 -9.009 -9.382 1.00 96.00 80 ALA A CA 1
ATOM 640 C C . ALA A 1 80 ? 3.319 -8.376 -8.592 1.00 96.00 80 ALA A C 1
ATOM 642 O O . ALA A 1 80 ? 2.879 -7.260 -8.896 1.00 96.00 80 ALA A O 1
ATOM 643 N N . TRP A 1 81 ? 2.838 -9.087 -7.573 1.00 95.31 81 TRP A N 1
ATOM 644 C CA . TRP A 1 81 ? 1.833 -8.585 -6.645 1.00 95.31 81 TRP A CA 1
ATOM 645 C C . TRP A 1 81 ? 2.437 -8.184 -5.298 1.00 95.31 81 TRP A C 1
ATOM 647 O O . TRP A 1 81 ? 3.442 -8.732 -4.847 1.00 95.31 81 TRP A 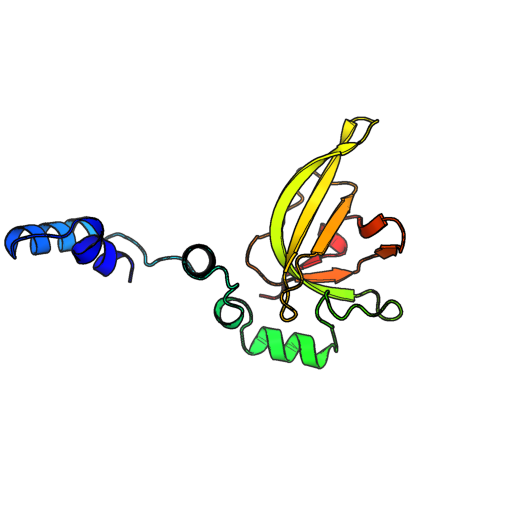O 1
ATOM 657 N N . PHE A 1 82 ? 1.817 -7.192 -4.663 1.00 95.19 82 PHE A N 1
ATOM 658 C CA . PHE A 1 82 ? 2.226 -6.649 -3.370 1.00 95.19 82 PHE A CA 1
ATOM 659 C C . PHE A 1 82 ? 1.082 -5.866 -2.718 1.00 95.19 82 PHE A C 1
ATOM 661 O O . PHE A 1 82 ? 0.079 -5.539 -3.352 1.00 95.19 82 PHE A O 1
ATOM 668 N N . VAL A 1 83 ? 1.254 -5.510 -1.447 1.00 93.81 83 VAL A N 1
ATOM 669 C CA . VAL A 1 83 ? 0.357 -4.631 -0.697 1.00 93.81 83 VAL A CA 1
ATOM 670 C C . VAL A 1 83 ? 1.096 -3.353 -0.285 1.00 93.81 83 VAL A C 1
ATOM 672 O O . VAL A 1 83 ? 2.078 -3.428 0.460 1.00 93.81 83 VAL A O 1
ATOM 675 N N . PRO A 1 84 ? 0.648 -2.164 -0.727 1.00 94.19 84 PRO A N 1
ATOM 676 C CA . PRO A 1 84 ? 1.208 -0.894 -0.288 1.00 94.19 84 PRO A CA 1
ATOM 677 C C . PRO A 1 84 ? 0.939 -0.619 1.188 1.00 94.19 84 PRO A C 1
ATOM 679 O O . PRO A 1 84 ? -0.180 -0.787 1.672 1.00 94.19 84 PRO A O 1
ATOM 682 N N . ARG A 1 85 ? 1.965 -0.148 1.894 1.00 91.69 85 ARG A N 1
ATOM 683 C CA . ARG A 1 85 ? 1.927 0.144 3.333 1.00 91.69 85 ARG A CA 1
ATOM 684 C C . ARG A 1 85 ? 2.154 1.611 3.645 1.00 91.69 85 ARG A C 1
ATOM 686 O O . ARG A 1 85 ? 1.584 2.125 4.597 1.00 91.69 85 ARG A O 1
ATOM 693 N N . GLU A 1 86 ? 2.963 2.289 2.841 1.00 93.69 86 GLU A N 1
ATOM 694 C CA . GLU A 1 86 ? 3.284 3.697 3.053 1.00 93.69 86 GLU A CA 1
ATOM 695 C C . GLU A 1 86 ? 3.639 4.366 1.723 1.00 93.69 86 GLU A C 1
ATOM 697 O O . GLU A 1 86 ? 4.360 3.789 0.905 1.00 93.69 86 GLU A O 1
ATOM 702 N N . ILE A 1 87 ? 3.165 5.598 1.526 1.00 95.75 87 ILE A N 1
ATOM 703 C CA . ILE A 1 87 ? 3.559 6.464 0.411 1.00 95.75 87 ILE A CA 1
ATOM 704 C C . ILE A 1 87 ? 4.396 7.602 0.985 1.00 95.75 87 ILE A C 1
ATOM 706 O O . ILE A 1 87 ? 3.894 8.416 1.756 1.00 95.75 87 ILE A O 1
ATOM 710 N N . ILE A 1 88 ? 5.661 7.691 0.577 1.00 96.62 88 ILE A N 1
ATOM 711 C CA . ILE A 1 88 ? 6.554 8.781 0.976 1.00 96.62 88 ILE A CA 1
ATOM 712 C C . ILE A 1 88 ? 6.792 9.686 -0.239 1.00 96.62 88 ILE A C 1
ATOM 714 O O . ILE A 1 88 ? 7.549 9.309 -1.143 1.00 96.62 88 ILE A O 1
ATOM 718 N N . PRO A 1 89 ? 6.180 10.882 -0.290 1.00 95.94 89 PRO A N 1
ATOM 719 C CA . PRO A 1 89 ? 6.421 11.828 -1.365 1.00 95.94 89 PRO A CA 1
ATOM 720 C C . PRO A 1 89 ? 7.819 12.439 -1.250 1.00 95.94 89 PRO A C 1
ATOM 722 O O . PRO A 1 89 ? 8.246 12.890 -0.188 1.00 95.94 89 PRO A O 1
ATOM 725 N N . LYS A 1 90 ? 8.544 12.467 -2.368 1.00 95.69 90 LYS A N 1
ATOM 726 C CA . LYS A 1 90 ? 9.876 13.061 -2.485 1.00 95.69 90 LYS A CA 1
ATOM 727 C C . LYS A 1 90 ? 9.989 13.895 -3.753 1.00 95.69 90 LYS A C 1
ATOM 729 O O . LYS A 1 90 ? 9.238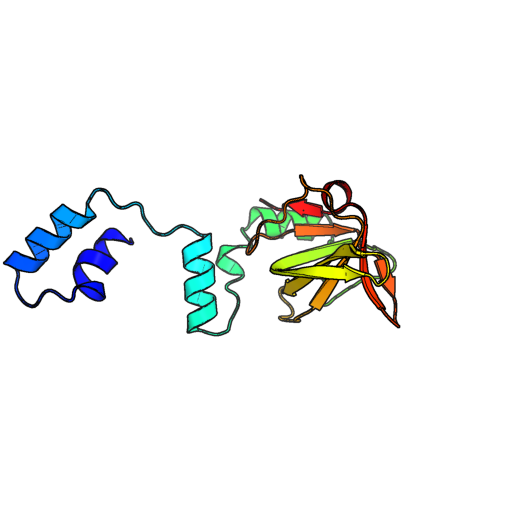 13.730 -4.710 1.00 95.69 90 LYS A O 1
ATOM 734 N N . LYS A 1 91 ? 10.973 14.789 -3.770 1.00 95.19 91 LYS A N 1
ATOM 735 C CA . LYS A 1 91 ? 11.304 15.604 -4.937 1.00 95.19 91 LYS A CA 1
ATOM 736 C C . LYS A 1 91 ? 12.695 15.272 -5.454 1.00 95.19 91 LYS A C 1
ATOM 738 O O . LYS A 1 91 ? 13.611 14.991 -4.683 1.00 95.19 91 LYS A O 1
ATOM 743 N N . THR A 1 92 ? 12.839 15.244 -6.772 1.00 92.25 92 THR A N 1
ATOM 744 C CA . THR A 1 92 ? 14.146 15.097 -7.425 1.00 92.25 92 THR A CA 1
ATOM 745 C C . THR A 1 92 ? 14.943 16.401 -7.330 1.00 92.25 92 THR A C 1
ATOM 747 O O . THR A 1 92 ? 14.393 17.442 -6.977 1.00 92.25 92 THR A O 1
ATOM 750 N N . LYS A 1 93 ? 16.226 16.376 -7.719 1.00 92.94 93 LYS A N 1
ATOM 751 C CA . LYS A 1 93 ? 17.053 17.594 -7.843 1.00 92.94 93 LYS A CA 1
ATOM 752 C C . LYS A 1 93 ? 16.421 18.664 -8.750 1.00 92.94 93 LYS A C 1
ATOM 754 O O . LYS A 1 93 ? 16.661 19.844 -8.548 1.00 92.94 93 LYS A O 1
ATOM 759 N N . ASN A 1 94 ? 15.582 18.246 -9.701 1.00 93.06 94 ASN A N 1
ATOM 760 C CA . ASN A 1 94 ? 14.887 19.120 -10.649 1.00 93.06 94 ASN A CA 1
ATOM 761 C C . ASN A 1 94 ? 13.448 19.447 -10.194 1.00 93.06 94 ASN A C 1
ATOM 763 O O . ASN A 1 94 ? 12.580 19.661 -11.034 1.00 93.06 94 ASN A O 1
ATOM 767 N N . ASP A 1 95 ? 13.165 19.370 -8.890 1.00 91.44 95 ASP A N 1
ATOM 768 C CA . ASP A 1 95 ? 11.865 19.622 -8.240 1.00 91.44 95 ASP A CA 1
ATOM 769 C C . ASP A 1 95 ? 10.688 18.726 -8.692 1.00 91.44 95 ASP A C 1
ATOM 771 O O . ASP A 1 95 ? 9.556 18.892 -8.246 1.00 91.44 95 ASP A O 1
ATOM 775 N N . LYS A 1 96 ? 10.934 17.706 -9.528 1.00 93.06 96 LYS A N 1
ATOM 776 C CA . LYS A 1 96 ? 9.885 16.760 -9.951 1.00 93.06 96 LYS A CA 1
ATOM 777 C C . LYS A 1 96 ? 9.472 15.837 -8.805 1.00 93.06 96 LYS A C 1
ATOM 779 O O . LYS A 1 96 ? 10.344 15.216 -8.190 1.00 93.06 96 LYS A O 1
ATOM 784 N N . LEU A 1 97 ? 8.164 15.712 -8.578 1.00 93.94 97 LEU A N 1
ATOM 785 C CA . LEU A 1 97 ? 7.567 14.814 -7.588 1.00 93.94 97 LEU A CA 1
ATOM 786 C C . LEU A 1 97 ? 7.720 13.343 -8.004 1.00 93.94 97 LEU A C 1
ATOM 788 O O . LEU A 1 97 ? 7.470 12.969 -9.152 1.00 93.94 97 LEU A O 1
ATOM 792 N N . TYR A 1 98 ? 8.107 12.510 -7.047 1.00 95.31 98 TYR A N 1
ATOM 793 C CA . TYR A 1 98 ? 8.088 11.056 -7.146 1.00 95.31 98 TYR A CA 1
ATOM 794 C C . TYR A 1 98 ? 7.712 10.460 -5.789 1.00 95.31 98 TYR A C 1
ATOM 796 O O . TYR A 1 98 ? 7.876 11.108 -4.754 1.00 95.31 98 TYR A O 1
ATOM 804 N N . TRP A 1 99 ? 7.199 9.236 -5.775 1.00 96.81 99 TRP A N 1
ATOM 805 C CA . TRP A 1 99 ? 6.846 8.547 -4.535 1.00 96.81 99 TRP A CA 1
ATOM 806 C C . TRP A 1 99 ? 7.804 7.393 -4.274 1.00 96.81 99 TRP A C 1
ATOM 808 O O . TRP A 1 99 ? 8.180 6.663 -5.191 1.00 96.81 99 TRP A O 1
ATOM 818 N N . LEU A 1 100 ? 8.196 7.222 -3.014 1.00 96.81 100 LEU A N 1
ATOM 819 C CA . LEU A 1 100 ? 8.711 5.951 -2.521 1.00 96.81 100 LEU A CA 1
ATOM 820 C C . LEU A 1 100 ? 7.543 5.193 -1.909 1.00 96.81 100 LEU A C 1
ATOM 822 O O . LEU A 1 100 ? 7.004 5.605 -0.882 1.00 96.81 100 LEU A O 1
ATOM 826 N N . LEU A 1 101 ? 7.152 4.108 -2.558 1.00 96.94 101 LEU A N 1
ATOM 827 C CA . LEU A 1 101 ? 6.084 3.244 -2.099 1.00 96.94 101 LEU A CA 1
ATOM 828 C C . LEU A 1 101 ? 6.697 2.087 -1.319 1.00 96.94 101 LEU A C 1
ATOM 830 O O . LEU A 1 101 ? 7.364 1.238 -1.910 1.00 96.94 101 LEU A O 1
ATOM 834 N N . LYS A 1 102 ? 6.493 2.050 -0.001 1.00 95.88 102 LYS A N 1
ATOM 835 C CA . LYS A 1 102 ? 6.858 0.872 0.789 1.00 95.88 102 LYS A CA 1
ATOM 836 C C . LYS A 1 102 ? 5.757 -0.162 0.661 1.00 95.88 102 LYS A C 1
ATOM 838 O O . LYS A 1 102 ? 4.583 0.150 0.879 1.00 95.88 102 LYS A O 1
ATOM 843 N N . VAL A 1 103 ? 6.145 -1.378 0.321 1.00 95.19 103 VAL A N 1
ATOM 844 C CA . VAL A 1 103 ? 5.228 -2.480 0.061 1.00 95.19 103 VAL A CA 1
ATOM 845 C C . VAL A 1 103 ? 5.668 -3.724 0.819 1.00 95.19 103 VAL A C 1
ATOM 847 O O . VAL A 1 103 ? 6.835 -3.869 1.186 1.00 95.19 103 VAL A O 1
ATOM 850 N N . THR A 1 104 ? 4.708 -4.610 1.051 1.00 92.69 104 THR A N 1
ATOM 851 C CA . THR A 1 104 ? 4.923 -5.931 1.638 1.00 92.69 104 THR A CA 1
ATOM 852 C C . THR A 1 104 ? 4.154 -6.983 0.848 1.00 92.69 104 THR A C 1
ATOM 854 O O . THR A 1 104 ? 3.209 -6.658 0.129 1.00 92.69 104 THR A O 1
ATOM 857 N N . ASP A 1 105 ? 4.545 -8.239 0.978 1.00 91.25 105 ASP A N 1
ATOM 858 C CA . ASP A 1 105 ? 3.903 -9.391 0.354 1.00 91.25 105 ASP A CA 1
ATOM 859 C C . ASP A 1 105 ? 4.053 -10.625 1.258 1.00 91.25 105 ASP A C 1
ATOM 861 O O . ASP A 1 105 ? 4.568 -10.529 2.373 1.00 91.25 105 ASP A O 1
ATOM 865 N N . GLU A 1 106 ? 3.602 -11.790 0.798 1.00 89.00 106 GLU A N 1
ATOM 866 C CA . GLU A 1 106 ? 3.622 -13.022 1.597 1.00 89.00 106 GLU A CA 1
ATOM 867 C C . GLU A 1 106 ? 5.018 -13.466 2.070 1.00 89.00 106 GLU A C 1
ATOM 869 O O . GLU A 1 106 ? 5.122 -14.159 3.081 1.00 89.00 106 GLU A O 1
ATOM 874 N N . THR A 1 107 ? 6.095 -13.026 1.414 1.00 88.00 107 THR A N 1
ATOM 875 C CA . THR A 1 107 ? 7.480 -13.273 1.853 1.00 88.00 107 THR A CA 1
ATOM 876 C C . THR A 1 107 ? 7.870 -12.417 3.060 1.00 88.00 107 THR A C 1
ATOM 878 O O . THR A 1 107 ? 8.944 -12.591 3.632 1.00 88.00 107 THR A O 1
ATOM 881 N N . SER A 1 108 ? 7.001 -11.487 3.472 1.00 81.62 108 SER A N 1
ATOM 882 C CA . SER A 1 108 ? 7.248 -10.491 4.518 1.00 81.62 108 SER A CA 1
ATOM 883 C C . SER A 1 108 ? 8.439 -9.569 4.224 1.00 81.62 108 SER A C 1
ATOM 885 O O . SER A 1 108 ? 8.908 -8.855 5.115 1.00 81.62 108 SER A O 1
ATOM 887 N N . ALA A 1 109 ? 8.918 -9.535 2.976 1.00 80.50 109 ALA A N 1
ATOM 888 C CA . ALA A 1 109 ? 9.932 -8.589 2.548 1.00 80.50 109 ALA A CA 1
ATOM 889 C C . ALA A 1 109 ? 9.369 -7.160 2.589 1.00 80.50 109 ALA A C 1
ATOM 891 O O . ALA A 1 109 ? 8.243 -6.894 2.166 1.00 80.50 109 ALA A O 1
ATOM 892 N N . ASN A 1 110 ? 10.167 -6.223 3.102 1.00 83.50 110 ASN A N 1
ATOM 893 C CA . ASN A 1 110 ? 9.857 -4.798 3.050 1.00 83.50 110 ASN A CA 1
ATOM 894 C C . ASN A 1 110 ? 10.597 -4.188 1.866 1.00 83.50 110 ASN A C 1
ATOM 896 O O . ASN A 1 110 ? 11.777 -3.846 1.962 1.00 83.50 110 ASN A O 1
ATOM 900 N N . ILE A 1 111 ? 9.898 -4.071 0.744 1.00 94.06 111 ILE A N 1
ATOM 901 C CA . ILE A 1 111 ? 10.466 -3.597 -0.516 1.00 94.06 111 ILE A CA 1
ATOM 902 C C . ILE A 1 111 ? 10.001 -2.161 -0.758 1.00 94.06 111 ILE A C 1
ATOM 904 O O . ILE A 1 111 ? 8.900 -1.765 -0.375 1.00 94.06 111 ILE A O 1
ATOM 908 N N . THR A 1 112 ? 10.859 -1.343 -1.367 1.00 96.44 112 THR A N 1
ATOM 909 C CA . THR A 1 112 ? 10.501 0.021 -1.774 1.00 96.44 112 THR A CA 1
ATOM 910 C C . THR A 1 112 ? 10.470 0.117 -3.291 1.00 96.44 112 THR A C 1
ATOM 912 O O . THR A 1 112 ? 11.478 -0.139 -3.945 1.00 96.44 112 THR A O 1
ATOM 915 N N . ILE A 1 113 ? 9.334 0.548 -3.837 1.00 97.12 113 ILE A N 1
ATOM 916 C CA . ILE A 1 113 ? 9.155 0.826 -5.262 1.00 97.12 113 ILE A CA 1
ATOM 917 C C . ILE A 1 113 ? 9.256 2.337 -5.483 1.00 97.12 113 ILE A C 1
ATOM 919 O O . ILE A 1 113 ? 8.574 3.126 -4.825 1.00 97.12 113 ILE A O 1
ATOM 923 N N . LYS A 1 114 ? 10.103 2.760 -6.421 1.00 96.75 114 LYS A N 1
ATOM 924 C CA . LYS A 1 114 ? 10.193 4.161 -6.859 1.00 96.75 114 LYS A CA 1
ATOM 925 C C . LYS A 1 114 ? 9.158 4.432 -7.946 1.00 96.75 114 LYS A C 1
ATOM 927 O O . LYS A 1 114 ? 9.299 3.948 -9.067 1.00 96.75 114 LYS A O 1
ATOM 932 N N . CYS A 1 115 ? 8.151 5.237 -7.637 1.00 96.31 115 CYS A N 1
ATOM 933 C CA . CYS A 1 115 ? 7.114 5.622 -8.587 1.00 96.31 115 CYS A CA 1
ATOM 934 C C . CYS A 1 115 ? 7.402 7.011 -9.160 1.00 96.31 115 CYS A C 1
ATOM 936 O O . CYS A 1 115 ? 7.389 8.013 -8.439 1.00 96.31 115 CYS A O 1
ATOM 938 N N . TRP A 1 116 ? 7.659 7.073 -10.463 1.00 94.88 116 TRP A N 1
ATOM 939 C CA . TRP A 1 116 ? 8.040 8.296 -11.166 1.00 94.88 116 TRP A CA 1
ATOM 940 C C . TRP A 1 116 ? 6.881 8.911 -11.948 1.00 94.88 116 TRP A C 1
ATOM 942 O O . TRP A 1 116 ? 6.003 8.206 -12.444 1.00 94.88 116 TRP A O 1
ATOM 952 N N . GLY A 1 117 ? 6.955 10.230 -12.161 1.00 91.69 117 GLY A N 1
ATOM 953 C CA . GLY A 1 117 ? 6.014 10.945 -13.028 1.00 91.69 117 GLY A CA 1
ATOM 954 C C . GLY A 1 117 ? 4.614 11.051 -12.430 1.00 91.69 117 GLY A C 1
ATOM 955 O O . GLY A 1 117 ? 3.640 10.944 -13.168 1.00 91.69 117 GLY A O 1
ATOM 956 N N . ILE A 1 118 ? 4.547 11.234 -11.109 1.00 94.00 118 ILE A N 1
ATOM 957 C CA . ILE A 1 118 ? 3.302 11.308 -10.345 1.00 94.00 118 ILE A CA 1
ATOM 958 C C . ILE A 1 118 ? 2.470 12.497 -10.812 1.00 94.00 118 ILE A C 1
ATOM 960 O O . ILE A 1 118 ? 2.968 13.626 -10.889 1.00 94.00 118 ILE A O 1
ATOM 964 N N . ARG A 1 119 ? 1.199 12.234 -11.095 1.00 90.38 119 ARG A N 1
ATOM 965 C CA . ARG A 1 119 ? 0.200 13.232 -11.463 1.00 90.38 119 ARG A CA 1
ATOM 966 C C . ARG A 1 119 ? -0.690 13.588 -10.269 1.00 90.38 119 ARG A C 1
ATOM 968 O O . ARG A 1 119 ? -0.800 12.797 -9.336 1.00 90.38 119 ARG A O 1
ATOM 975 N N . PRO A 1 120 ? -1.348 14.761 -10.284 1.00 87.62 120 PRO A N 1
ATOM 976 C CA . PRO A 1 120 ? -2.250 15.166 -9.204 1.00 87.62 120 PRO A CA 1
ATOM 977 C C . PRO A 1 120 ? -3.432 14.211 -8.975 1.00 87.62 120 PRO A C 1
ATOM 979 O O . PRO A 1 120 ? -3.962 14.164 -7.870 1.00 87.62 120 PRO A O 1
ATOM 982 N N . ASP A 1 121 ? -3.851 13.477 -10.009 1.00 90.00 121 ASP A N 1
ATOM 983 C CA . ASP A 1 121 ? -4.952 12.510 -9.979 1.00 90.00 121 ASP A CA 1
ATOM 984 C C . ASP A 1 121 ? -4.513 11.075 -9.645 1.00 90.00 121 ASP A C 1
ATOM 986 O O . ASP A 1 121 ? -5.372 10.210 -9.473 1.00 90.00 121 ASP A O 1
ATOM 990 N N . ASP A 1 122 ? -3.207 10.802 -9.540 1.00 91.19 122 ASP A N 1
ATOM 991 C CA . ASP A 1 122 ? -2.728 9.468 -9.179 1.00 91.19 122 ASP A CA 1
ATOM 992 C C . ASP A 1 122 ? -3.109 9.139 -7.728 1.00 91.19 122 ASP A C 1
ATOM 994 O O . ASP A 1 122 ? -2.915 9.937 -6.809 1.00 91.19 122 ASP A O 1
ATOM 998 N N . GLN A 1 123 ? -3.629 7.929 -7.511 1.00 91.12 123 GLN A N 1
ATOM 999 C CA . GLN A 1 123 ? -4.001 7.423 -6.192 1.00 91.12 123 GLN A CA 1
ATOM 1000 C C . GLN A 1 123 ? -3.531 5.980 -6.027 1.00 91.12 123 GLN A C 1
ATOM 1002 O O . GLN A 1 123 ? -3.616 5.171 -6.950 1.00 91.12 123 GLN A O 1
ATOM 1007 N N . VAL A 1 124 ? -3.046 5.657 -4.828 1.00 94.12 124 VAL A N 1
ATOM 1008 C CA . VAL A 1 124 ? -2.717 4.290 -4.417 1.00 94.12 124 VAL A CA 1
ATOM 1009 C C . VAL A 1 124 ? -3.406 4.021 -3.088 1.00 94.12 124 VAL A C 1
ATOM 1011 O O . VAL A 1 124 ? -3.167 4.712 -2.099 1.00 94.12 124 VAL A O 1
ATOM 1014 N N . HIS A 1 125 ? -4.265 3.007 -3.069 1.00 92.06 125 HIS A N 1
ATOM 1015 C CA . HIS A 1 125 ? -4.934 2.560 -1.851 1.00 92.06 125 HIS A CA 1
ATOM 1016 C C . HIS A 1 125 ? -3.970 1.738 -0.991 1.00 92.06 125 HIS A C 1
ATOM 1018 O O . HIS A 1 125 ? -3.495 0.684 -1.414 1.00 92.06 125 HIS A O 1
ATOM 1024 N N . LEU A 1 126 ? -3.687 2.217 0.219 1.00 91.69 126 LEU A N 1
ATOM 1025 C CA . LEU A 1 126 ? -2.913 1.464 1.203 1.00 91.69 126 LEU A CA 1
ATOM 1026 C C . LEU A 1 126 ? -3.694 0.236 1.681 1.00 91.69 126 LEU A C 1
ATOM 1028 O O . LEU A 1 126 ? -4.924 0.223 1.651 1.00 91.69 126 LEU A O 1
ATOM 1032 N N . ASN A 1 127 ? -2.970 -0.788 2.134 1.00 89.75 127 ASN A N 1
ATOM 1033 C CA . ASN A 1 127 ? -3.519 -2.022 2.701 1.00 89.75 127 ASN A CA 1
ATOM 1034 C C . ASN A 1 127 ? -4.439 -2.819 1.761 1.00 89.75 127 ASN A C 1
ATOM 1036 O O . ASN A 1 127 ? -5.174 -3.693 2.217 1.00 89.75 127 ASN A O 1
ATOM 1040 N N . ARG A 1 128 ? -4.375 -2.558 0.451 1.00 90.75 128 ARG A N 1
ATOM 1041 C CA . ARG A 1 128 ? -5.079 -3.325 -0.582 1.00 90.75 128 ARG A CA 1
ATOM 1042 C C . ARG A 1 128 ? -4.087 -3.967 -1.548 1.00 90.75 128 ARG A C 1
ATOM 1044 O O . ARG A 1 128 ? -3.056 -3.353 -1.820 1.00 90.75 128 ARG A O 1
ATOM 1051 N N . PRO A 1 129 ? -4.344 -5.177 -2.063 1.00 93.31 129 PRO A N 1
ATOM 1052 C CA . PRO A 1 129 ? -3.378 -5.860 -2.903 1.00 93.31 129 PRO A CA 1
ATOM 1053 C C . PRO A 1 129 ? -3.421 -5.305 -4.327 1.00 93.31 129 PRO A C 1
ATOM 1055 O O . PRO A 1 129 ? -4.485 -5.046 -4.888 1.00 93.31 129 PRO A O 1
ATOM 1058 N N . TYR A 1 130 ? -2.247 -5.134 -4.918 1.00 95.50 130 TYR A N 1
ATOM 1059 C CA . TYR A 1 130 ? -2.061 -4.738 -6.308 1.00 95.50 130 TYR A CA 1
ATOM 1060 C C . TYR A 1 130 ? -1.235 -5.790 -7.027 1.00 95.50 130 TYR A C 1
ATOM 1062 O O . TYR A 1 130 ? -0.351 -6.392 -6.428 1.00 95.50 130 TYR A O 1
ATOM 1070 N N . ALA A 1 131 ? -1.474 -5.950 -8.324 1.00 95.38 131 ALA A N 1
ATOM 1071 C CA . ALA A 1 131 ? -0.482 -6.471 -9.255 1.00 95.38 131 ALA A CA 1
ATOM 1072 C C . ALA A 1 131 ? 0.048 -5.302 -10.078 1.00 95.38 131 ALA A C 1
ATOM 1074 O O . ALA A 1 131 ? -0.739 -4.459 -10.522 1.00 95.38 131 ALA A O 1
ATOM 1075 N N . ALA A 1 132 ? 1.358 -5.241 -10.297 1.00 96.31 132 ALA A N 1
ATOM 1076 C CA . ALA A 1 132 ? 1.922 -4.204 -11.139 1.00 96.31 132 ALA A CA 1
ATOM 1077 C C . ALA A 1 132 ? 3.061 -4.684 -12.022 1.00 96.31 132 ALA A C 1
ATOM 1079 O O . ALA A 1 132 ? 3.850 -5.544 -11.636 1.00 96.31 132 ALA A O 1
ATOM 1080 N N . LYS A 1 133 ? 3.158 -4.047 -13.192 1.00 95.69 133 LYS A N 1
ATOM 1081 C CA . LYS A 1 133 ? 4.350 -4.110 -14.031 1.00 95.69 133 LYS A CA 1
ATOM 1082 C C . LYS A 1 133 ? 5.420 -3.184 -13.460 1.00 95.69 133 LYS A C 1
ATOM 1084 O O . LYS A 1 133 ? 5.168 -1.986 -13.272 1.00 95.69 133 LYS A O 1
ATOM 1089 N N . LEU A 1 134 ? 6.597 -3.735 -13.190 1.00 96.44 134 LEU A N 1
ATOM 1090 C CA . LEU A 1 134 ? 7.714 -3.013 -12.589 1.00 96.44 134 LEU A CA 1
ATOM 1091 C C . LEU A 1 134 ? 8.981 -3.210 -13.416 1.00 96.44 134 LEU A C 1
ATOM 1093 O O . LEU A 1 134 ? 9.155 -4.223 -14.085 1.00 96.44 134 LEU A O 1
ATOM 1097 N N . ASP A 1 135 ? 9.867 -2.231 -13.317 1.00 94.62 135 ASP A N 1
ATOM 1098 C CA . ASP A 1 135 ? 11.242 -2.331 -13.782 1.00 94.62 135 ASP A CA 1
ATOM 1099 C C . ASP A 1 135 ? 12.136 -2.615 -12.570 1.00 94.62 135 ASP A C 1
ATOM 1101 O O . ASP A 1 135 ? 11.989 -1.969 -11.524 1.00 94.62 135 ASP A O 1
ATOM 1105 N N . HIS A 1 136 ? 13.083 -3.539 -12.707 1.00 94.44 136 HIS A N 1
ATOM 1106 C CA . HIS A 1 136 ? 14.055 -3.867 -11.669 1.00 94.44 136 HIS A CA 1
ATOM 1107 C C . HIS A 1 136 ? 15.477 -3.540 -12.142 1.00 94.44 136 HIS A C 1
ATOM 1109 O O . HIS A 1 136 ? 15.859 -3.797 -13.281 1.00 94.44 136 HIS A O 1
ATOM 1115 N N . SER A 1 137 ? 16.262 -2.912 -11.267 1.00 91.00 137 SER A N 1
ATOM 1116 C CA . SER A 1 137 ? 17.666 -2.579 -11.508 1.00 91.00 137 SER A CA 1
ATOM 1117 C C . SER A 1 137 ? 18.488 -2.979 -10.293 1.00 91.00 137 SER A C 1
ATOM 1119 O O . SER A 1 137 ? 18.127 -2.636 -9.170 1.00 91.00 137 SER A O 1
ATOM 1121 N N . SER A 1 138 ? 19.634 -3.621 -10.515 1.00 86.94 138 SER A N 1
ATOM 1122 C CA . SER A 1 138 ? 20.564 -3.993 -9.442 1.00 86.94 138 SER A CA 1
ATOM 1123 C C . SER A 1 138 ? 21.089 -2.791 -8.645 1.00 86.94 138 SER A C 1
ATOM 1125 O O . SER A 1 138 ? 21.377 -2.920 -7.460 1.00 86.94 138 SER A O 1
ATOM 1127 N N . GLU A 1 139 ? 21.188 -1.613 -9.267 1.00 86.81 139 GLU A N 1
ATOM 1128 C CA . GLU A 1 139 ? 21.659 -0.385 -8.617 1.00 86.81 139 GLU A CA 1
ATOM 1129 C C . GLU A 1 139 ? 20.516 0.386 -7.935 1.00 86.81 139 GLU A C 1
ATOM 1131 O O . GLU A 1 139 ? 20.675 0.925 -6.838 1.00 86.81 139 GLU A O 1
ATOM 1136 N N . TRP A 1 140 ? 19.341 0.450 -8.573 1.00 82.25 140 TRP A N 1
ATOM 1137 C CA . TRP A 1 140 ? 18.257 1.343 -8.147 1.00 82.25 140 TRP A CA 1
ATOM 1138 C C . TRP A 1 140 ? 17.061 0.637 -7.500 1.00 82.25 140 TRP A C 1
ATOM 1140 O O . TRP A 1 140 ? 16.204 1.335 -6.942 1.00 82.25 140 TRP A O 1
ATOM 1150 N N . GLY A 1 141 ? 17.011 -0.692 -7.524 1.00 92.75 141 GLY A N 1
ATOM 1151 C CA . GLY A 1 141 ? 15.891 -1.504 -7.057 1.00 92.75 141 GLY A CA 1
ATOM 1152 C C . GLY A 1 141 ? 14.670 -1.405 -7.972 1.00 92.75 141 GLY A C 1
ATOM 1153 O O . GLY A 1 141 ? 14.785 -1.115 -9.165 1.00 92.75 141 GLY A O 1
ATOM 1154 N N . PHE A 1 142 ? 13.487 -1.631 -7.400 1.00 96.75 142 PHE A N 1
ATOM 1155 C CA . PHE A 1 142 ? 12.225 -1.598 -8.134 1.00 96.75 142 PHE A CA 1
ATOM 1156 C C . PHE A 1 142 ? 11.768 -0.180 -8.452 1.00 96.75 142 PHE A C 1
ATOM 1158 O O . PHE A 1 142 ? 11.809 0.733 -7.617 1.00 96.75 142 PHE A O 1
ATOM 1165 N N . SER A 1 143 ? 11.254 -0.001 -9.661 1.00 96.19 143 SER A N 1
ATOM 1166 C CA . SER A 1 143 ? 10.666 1.254 -10.085 1.00 96.19 143 SER A CA 1
ATOM 1167 C C . SER A 1 143 ? 9.523 1.062 -11.067 1.00 96.19 143 SER A C 1
ATOM 1169 O O . SER A 1 143 ? 9.322 -0.005 -11.634 1.00 96.19 143 SER A O 1
ATOM 1171 N N . THR A 1 144 ? 8.735 2.113 -11.238 1.00 95.62 144 THR A N 1
ATOM 1172 C CA . THR A 1 144 ? 7.647 2.141 -12.208 1.00 95.62 144 THR A CA 1
ATOM 1173 C C . THR A 1 144 ? 7.382 3.575 -12.642 1.00 95.62 144 THR A C 1
ATOM 1175 O O . THR A 1 144 ? 7.673 4.541 -11.925 1.00 95.62 144 THR A O 1
ATOM 1178 N N . ARG A 1 145 ? 6.819 3.729 -13.835 1.00 91.81 145 ARG A N 1
ATOM 1179 C CA . ARG A 1 145 ? 6.305 5.001 -14.349 1.00 91.81 145 ARG A CA 1
ATOM 1180 C C . ARG A 1 145 ? 4.807 4.865 -14.548 1.00 91.81 145 ARG A C 1
ATOM 1182 O O . ARG A 1 145 ? 4.346 3.777 -14.856 1.00 91.81 145 ARG A O 1
ATOM 1189 N N . SER A 1 146 ? 4.064 5.961 -14.443 1.00 87.00 146 SER A N 1
ATOM 1190 C CA . SER A 1 146 ? 2.630 5.971 -14.765 1.00 87.00 146 SER A CA 1
ATOM 1191 C C . SER A 1 146 ? 1.827 4.939 -13.958 1.00 87.00 146 SER A C 1
ATOM 1193 O O . SER A 1 146 ? 1.344 3.946 -14.508 1.00 87.00 146 SER A O 1
ATOM 1195 N N . ILE A 1 147 ? 1.655 5.197 -12.655 1.00 91.62 147 ILE A N 1
ATOM 1196 C CA . ILE A 1 147 ? 0.933 4.316 -11.715 1.00 91.62 147 ILE A CA 1
ATOM 1197 C C . ILE A 1 147 ? -0.404 3.860 -12.307 1.00 91.62 147 ILE A C 1
ATOM 1199 O O . ILE A 1 147 ? -0.668 2.665 -12.368 1.00 91.62 147 ILE A O 1
ATOM 1203 N N . ARG A 1 148 ? -1.191 4.794 -12.849 1.00 88.88 148 ARG A N 1
ATOM 1204 C CA . ARG A 1 148 ? -2.491 4.525 -13.477 1.00 88.88 148 ARG A CA 1
ATOM 1205 C C . ARG A 1 148 ? -2.505 3.399 -14.522 1.00 88.88 148 ARG A C 1
ATOM 1207 O O . ARG A 1 148 ? -3.533 2.752 -14.688 1.00 88.88 148 ARG A O 1
ATOM 1214 N N . HIS A 1 149 ? -1.416 3.201 -15.265 1.00 89.75 149 HIS A N 1
ATOM 1215 C CA . HIS A 1 149 ? -1.346 2.181 -16.317 1.00 89.75 149 HIS A CA 1
ATOM 1216 C C . HIS A 1 149 ? -0.705 0.882 -15.840 1.00 89.75 149 HIS A C 1
ATOM 1218 O O . HIS A 1 149 ? -1.074 -0.188 -16.317 1.00 89.75 149 HIS A O 1
ATOM 1224 N N . ASN A 1 150 ? 0.251 0.978 -14.918 1.00 94.38 150 ASN A N 1
ATOM 1225 C CA . ASN A 1 150 ? 1.030 -0.174 -14.491 1.00 94.38 150 ASN A CA 1
ATOM 1226 C C . ASN A 1 150 ? 0.446 -0.877 -13.271 1.00 94.38 150 ASN A C 1
ATOM 1228 O O . ASN A 1 150 ? 0.765 -2.042 -13.071 1.00 94.38 150 ASN A O 1
ATOM 1232 N N . PHE A 1 151 ? -0.363 -0.198 -12.453 1.00 95.38 151 PHE A N 1
ATOM 1233 C CA . PHE A 1 151 ? -0.912 -0.749 -11.218 1.00 95.38 151 PHE A CA 1
ATOM 1234 C C . PHE A 1 151 ? -2.347 -1.201 -11.447 1.00 95.38 151 PHE A C 1
ATOM 1236 O O . PHE A 1 151 ? -3.188 -0.442 -11.926 1.00 95.38 151 PHE A O 1
ATOM 1243 N N . LYS A 1 152 ? -2.641 -2.434 -11.042 1.00 94.38 152 LYS A N 1
ATOM 1244 C CA . LYS A 1 152 ? -3.983 -3.001 -11.053 1.00 94.38 152 LYS A CA 1
ATOM 1245 C C . LYS A 1 152 ? -4.371 -3.410 -9.641 1.00 94.38 152 LYS A C 1
ATOM 1247 O O . LYS A 1 152 ? -3.746 -4.296 -9.066 1.00 94.38 152 LYS A O 1
ATOM 1252 N N . LEU A 1 153 ? -5.405 -2.767 -9.106 1.00 93.94 153 LEU A N 1
ATOM 1253 C CA . LEU A 1 153 ? -6.006 -3.150 -7.832 1.00 93.94 153 LEU A CA 1
ATOM 1254 C C . LEU A 1 153 ? -6.637 -4.544 -7.966 1.00 93.94 153 LEU A C 1
ATOM 1256 O O . LEU A 1 153 ? -7.365 -4.816 -8.925 1.00 93.94 153 LEU A O 1
ATOM 1260 N N . LEU A 1 154 ? -6.330 -5.427 -7.022 1.00 89.44 154 LEU A N 1
ATOM 1261 C CA . LEU A 1 154 ? -6.866 -6.779 -6.944 1.00 89.44 154 LEU A CA 1
ATOM 1262 C C . LEU A 1 154 ? -7.968 -6.788 -5.876 1.00 89.44 154 LEU A C 1
ATOM 12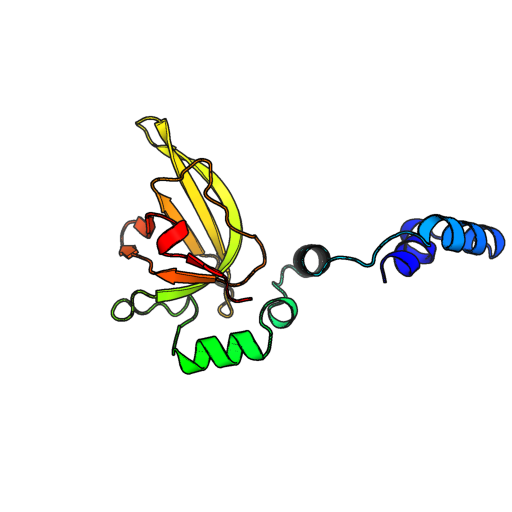64 O O . LEU A 1 154 ? -7.703 -7.129 -4.731 1.00 89.44 154 LEU A O 1
ATOM 1268 N N . GLY A 1 155 ? -9.186 -6.368 -6.229 1.00 78.88 155 GLY A N 1
ATOM 1269 C CA . GLY A 1 155 ? -10.328 -6.324 -5.300 1.00 78.88 155 GLY A CA 1
ATOM 1270 C C . GLY A 1 155 ? -11.026 -4.978 -5.244 1.00 78.88 155 GLY A C 1
ATOM 1271 O O . GLY A 1 155 ? -10.400 -3.999 -4.776 1.00 78.88 155 GLY A O 1
#

Foldseek 3Di:
DVLVCQLPPVVPDPDPVSSVVSSVVCVVPDDDDLVRVQVVVCVVPVDGPCPSACDPQLVVVCVVVVAAAPVPDDQVVQKHKWFWADWDWDADPVRFIWTFTFTADPVRDGFTEIEGDDDPPDDDDGPHMWMFRWDADPVPGIYDYDCVVGIDTRD